Protein AF-A0A1H9NXM9-F1 (afdb_monomer)

Sequence (97 aa):
MTVLETLYKLKNNFKNQLETLEVSEENLRNKYEIERKIYQNASNNNIFDESILNLLDNNRQIAERNLSEFIVDKEKSKKSYEDLLKKVEDSIRKITK

Nearest PDB structures (foldseek):
  4bne-assembly1_B  TM=7.405E-01  e=5.123E-01  Gallus gallus
  4mh6-assembly1_A  TM=6.510E-01  e=6.739E+00  Vibrio parahaemolyticus RIMD 2210633
  2b5u-assembly2_C  TM=3.232E-01  e=1.137E+00  Escherichia coli
  2efl-assembly1_A-2  TM=4.857E-01  e=7.165E+00  Homo sapiens

pLDDT: mean 95.85, std 4.47, range [66.12, 98.5]

Radius of gyration: 21.23 Å; Cα contacts (8 Å, |Δi|>4): 52; chains: 1; bounding box: 38×24×63 Å

Structure (mmCIF, N/CA/C/O backbone):
data_AF-A0A1H9NXM9-F1
#
_entry.id   AF-A0A1H9NXM9-F1
#
loop_
_atom_site.group_PDB
_atom_site.id
_atom_site.type_symbol
_atom_site.label_atom_id
_atom_site.label_alt_id
_atom_site.label_comp_id
_atom_site.label_asym_id
_atom_site.label_entity_id
_atom_site.label_seq_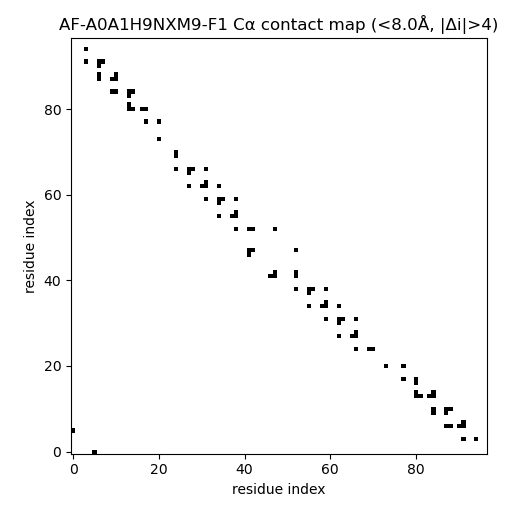id
_atom_site.pdbx_PDB_ins_code
_atom_site.Cartn_x
_atom_site.Cartn_y
_atom_site.Cartn_z
_atom_site.occupancy
_atom_site.B_iso_or_equiv
_atom_site.auth_seq_id
_atom_site.auth_comp_id
_atom_site.auth_asym_id
_atom_site.auth_atom_id
_atom_site.pdbx_PDB_model_num
ATOM 1 N N . MET A 1 1 ? -5.214 -15.181 30.171 1.00 66.12 1 MET A N 1
ATOM 2 C CA . MET A 1 1 ? -5.331 -14.061 29.218 1.00 66.12 1 MET A CA 1
ATOM 3 C C . MET A 1 1 ? -6.660 -13.378 29.472 1.00 66.12 1 MET A C 1
ATOM 5 O O . MET A 1 1 ? -7.675 -14.063 29.445 1.00 66.12 1 MET A O 1
ATOM 9 N N . THR A 1 2 ? -6.662 -12.091 29.806 1.00 91.88 2 THR A N 1
ATOM 10 C CA . THR A 1 2 ? -7.890 -11.335 30.097 1.00 91.88 2 THR A CA 1
ATOM 11 C C . THR A 1 2 ? -8.507 -10.762 28.818 1.00 91.88 2 THR A C 1
ATOM 13 O O . THR A 1 2 ? -7.853 -10.647 27.775 1.00 91.88 2 THR A O 1
ATOM 16 N N . VAL A 1 3 ? -9.784 -10.376 28.889 1.00 92.31 3 VAL A N 1
ATOM 17 C CA . VAL A 1 3 ? -10.465 -9.665 27.791 1.00 92.31 3 VAL A CA 1
ATOM 18 C C . VAL A 1 3 ? -9.710 -8.378 27.441 1.00 92.31 3 VAL A C 1
ATOM 20 O O . VAL A 1 3 ? -9.486 -8.089 26.268 1.00 92.31 3 VAL A O 1
ATOM 23 N N . LEU A 1 4 ? -9.235 -7.649 28.454 1.00 95.00 4 LEU A N 1
ATOM 24 C CA . LEU A 1 4 ? -8.488 -6.407 28.276 1.00 95.00 4 LEU A CA 1
ATOM 25 C C . LEU A 1 4 ? -7.135 -6.632 27.574 1.00 95.00 4 LEU A C 1
ATOM 27 O O . LEU A 1 4 ? -6.810 -5.915 26.630 1.00 95.00 4 LEU A O 1
ATOM 31 N N . GLU A 1 5 ? -6.380 -7.662 27.966 1.00 95.94 5 GLU A N 1
ATOM 32 C CA . GLU A 1 5 ? -5.135 -8.054 27.281 1.00 95.94 5 GLU A CA 1
ATOM 33 C C . GLU A 1 5 ? -5.376 -8.408 25.808 1.00 95.94 5 GLU A C 1
ATOM 35 O O . GLU A 1 5 ? -4.588 -8.039 24.935 1.00 95.94 5 GLU A O 1
ATOM 40 N N . THR A 1 6 ? -6.479 -9.103 25.521 1.00 96.50 6 THR A N 1
ATOM 41 C CA . THR A 1 6 ? -6.858 -9.480 24.153 1.00 96.50 6 THR A CA 1
ATOM 42 C C . THR A 1 6 ? -7.154 -8.244 23.302 1.00 96.50 6 THR A C 1
ATOM 44 O O . THR A 1 6 ? -6.669 -8.139 22.175 1.00 96.50 6 THR A O 1
ATOM 47 N N . LEU A 1 7 ? -7.879 -7.264 23.849 1.00 97.38 7 LEU A N 1
ATOM 48 C CA . LEU A 1 7 ? -8.175 -6.009 23.156 1.00 97.38 7 LEU A CA 1
ATOM 49 C C . LEU A 1 7 ? -6.914 -5.177 22.883 1.00 97.38 7 LEU A C 1
ATOM 51 O O . LEU A 1 7 ? -6.769 -4.643 21.785 1.00 97.38 7 LEU A O 1
ATOM 55 N N . TYR A 1 8 ? -5.969 -5.104 23.824 1.00 97.19 8 TYR A N 1
ATOM 56 C CA . TYR A 1 8 ? -4.695 -4.417 23.581 1.00 97.19 8 TYR A CA 1
ATOM 57 C C . TYR A 1 8 ? -3.861 -5.091 22.484 1.00 97.19 8 TYR A C 1
ATOM 59 O O . TYR A 1 8 ? -3.282 -4.397 21.647 1.00 97.19 8 TYR A O 1
ATOM 67 N N . LYS A 1 9 ? -3.841 -6.430 22.427 1.00 97.75 9 LYS A N 1
ATOM 68 C CA . LYS 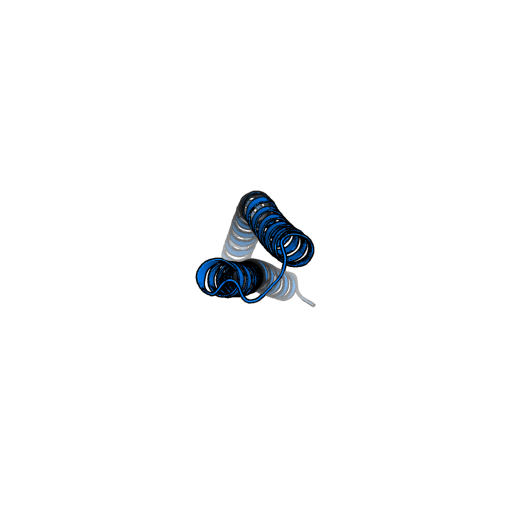A 1 9 ? -3.191 -7.160 21.325 1.00 97.75 9 LYS A CA 1
ATOM 69 C C . LYS A 1 9 ? -3.841 -6.849 19.979 1.00 97.75 9 LYS A C 1
ATOM 71 O O . LYS A 1 9 ? -3.130 -6.558 19.023 1.00 97.75 9 LYS A O 1
ATOM 76 N N . LEU A 1 10 ? -5.174 -6.851 19.908 1.00 97.44 10 LEU A N 1
ATOM 77 C CA . LEU A 1 10 ? -5.899 -6.490 18.685 1.00 97.44 10 LEU A CA 1
ATOM 78 C C . LEU A 1 10 ? -5.605 -5.050 18.251 1.00 97.44 10 LEU A C 1
ATOM 80 O O . LEU A 1 10 ? -5.324 -4.814 17.079 1.00 97.44 10 LEU A O 1
ATOM 84 N N . LYS A 1 11 ? -5.594 -4.103 19.196 1.00 97.94 11 LYS A N 1
ATOM 85 C CA . LYS A 1 11 ? -5.229 -2.705 18.940 1.00 97.94 11 LYS A CA 1
ATOM 86 C C . LYS A 1 11 ? -3.847 -2.595 18.292 1.00 97.94 11 LYS A C 1
ATOM 88 O O . LYS A 1 11 ? -3.704 -1.916 17.279 1.00 97.94 11 LYS A O 1
ATOM 93 N N . ASN A 1 12 ? -2.845 -3.258 18.868 1.00 97.62 12 ASN A N 1
ATOM 94 C CA . ASN A 1 12 ? -1.483 -3.236 18.336 1.00 97.62 12 ASN A CA 1
ATOM 95 C C . ASN A 1 12 ? -1.405 -3.913 16.965 1.00 97.62 12 ASN A C 1
ATOM 97 O O . ASN A 1 12 ? -0.783 -3.369 16.061 1.00 97.62 12 ASN A O 1
ATOM 101 N N . ASN A 1 13 ? -2.100 -5.036 16.771 1.00 97.81 13 ASN A N 1
ATOM 102 C CA . ASN A 1 13 ? -2.149 -5.705 15.474 1.00 97.81 13 ASN A CA 1
ATOM 103 C C . ASN A 1 13 ? -2.719 -4.789 14.386 1.00 97.81 13 ASN A C 1
ATOM 105 O O . ASN A 1 13 ? -2.106 -4.668 13.333 1.00 97.81 13 ASN A O 1
ATOM 109 N N . PHE A 1 14 ? -3.844 -4.108 14.627 1.00 98.06 14 PHE A N 1
ATOM 110 C CA . PHE A 1 14 ? -4.419 -3.196 13.632 1.00 98.06 14 PHE A CA 1
ATOM 111 C C . PHE A 1 14 ? -3.511 -2.003 13.328 1.00 98.06 14 PHE A C 1
ATOM 113 O O . PHE A 1 14 ? -3.382 -1.627 12.167 1.00 98.06 14 PHE A O 1
ATOM 120 N N . LYS A 1 15 ? -2.819 -1.455 14.335 1.00 98.00 15 LYS A N 1
ATOM 121 C CA . LYS A 1 15 ? -1.796 -0.422 14.110 1.00 98.00 15 LYS A CA 1
ATOM 122 C C . LYS A 1 15 ? -0.647 -0.927 13.236 1.00 98.00 15 LYS A C 1
ATOM 124 O O . LYS A 1 15 ? -0.293 -0.256 12.275 1.00 98.00 15 LYS A O 1
ATOM 129 N N . ASN A 1 16 ? -0.132 -2.123 13.516 1.00 98.06 16 ASN A N 1
ATOM 130 C CA . ASN A 1 16 ? 0.944 -2.723 12.727 1.00 98.06 16 ASN A CA 1
ATOM 131 C C . ASN A 1 16 ? 0.505 -2.998 11.280 1.00 98.06 16 ASN A C 1
ATOM 133 O O . ASN A 1 16 ? 1.295 -2.829 10.355 1.00 98.06 16 ASN A O 1
ATOM 137 N N . GLN A 1 17 ? -0.751 -3.405 11.061 1.00 97.88 17 GLN A N 1
ATOM 138 C CA . GLN A 1 17 ? -1.292 -3.583 9.708 1.00 97.88 17 GLN A CA 1
ATOM 139 C C . GLN A 1 17 ? -1.368 -2.252 8.951 1.00 97.88 17 GLN A C 1
ATOM 141 O O . GLN A 1 17 ? -0.965 -2.192 7.793 1.00 97.88 17 GLN A O 1
ATOM 146 N N . LEU A 1 18 ? -1.813 -1.173 9.607 1.00 97.69 18 LEU A N 1
ATOM 147 C CA . LEU A 1 18 ? -1.816 0.169 9.014 1.00 97.69 18 LEU A CA 1
ATOM 148 C C . LEU A 1 18 ? -0.400 0.626 8.635 1.00 97.69 18 LEU A C 1
ATOM 150 O O . LEU A 1 18 ? -0.192 1.089 7.520 1.00 97.69 18 LEU A O 1
ATOM 154 N N . GLU A 1 19 ? 0.581 0.435 9.515 1.00 97.44 19 GLU A N 1
ATOM 155 C CA . GLU A 1 19 ? 1.985 0.756 9.229 1.00 97.44 19 GLU A CA 1
ATOM 156 C C . GLU A 1 19 ? 2.546 -0.082 8.069 1.00 97.44 19 GLU A C 1
ATOM 158 O O . GLU A 1 19 ? 3.208 0.444 7.177 1.00 97.44 19 GLU A O 1
ATOM 163 N N . THR A 1 20 ? 2.211 -1.375 8.020 1.00 97.38 20 THR A N 1
ATOM 164 C CA . THR A 1 20 ? 2.624 -2.271 6.928 1.00 97.38 20 THR A CA 1
ATOM 165 C C . THR A 1 20 ? 2.085 -1.802 5.575 1.00 97.38 20 THR A C 1
ATOM 167 O O . THR A 1 20 ? 2.796 -1.893 4.571 1.00 97.38 20 THR A O 1
ATOM 170 N N . LEU A 1 21 ? 0.856 -1.273 5.527 1.00 97.44 21 LEU A N 1
ATOM 171 C CA . LEU A 1 21 ? 0.286 -0.693 4.308 1.00 97.44 21 LEU A CA 1
ATOM 172 C C . LEU A 1 21 ? 1.057 0.552 3.843 1.00 97.44 21 LEU A C 1
ATOM 174 O O . LEU A 1 21 ? 1.273 0.717 2.643 1.00 97.44 21 LEU A O 1
ATOM 178 N N . GLU A 1 22 ? 1.479 1.416 4.768 1.00 96.62 22 GLU A N 1
ATOM 179 C CA . GLU A 1 22 ? 2.282 2.607 4.451 1.00 96.62 22 GLU A CA 1
ATOM 180 C C . GLU A 1 22 ? 3.666 2.219 3.904 1.00 96.62 22 GLU A C 1
ATOM 182 O O . GLU A 1 22 ? 4.035 2.650 2.811 1.00 96.62 22 GLU A O 1
ATOM 187 N N . VAL A 1 23 ? 4.378 1.313 4.586 1.00 98.00 23 VAL A N 1
ATOM 188 C CA . VAL A 1 23 ? 5.696 0.811 4.147 1.00 98.00 23 VAL A CA 1
ATOM 189 C C . VAL A 1 23 ? 5.611 0.109 2.788 1.00 98.00 23 VAL A C 1
ATOM 191 O O . VAL A 1 23 ? 6.490 0.256 1.937 1.00 98.00 23 VAL A O 1
ATOM 194 N N . SER A 1 24 ? 4.546 -0.658 2.551 1.00 97.88 24 SER A N 1
ATOM 195 C CA . SER A 1 24 ? 4.342 -1.349 1.273 1.00 97.88 24 SER A CA 1
ATOM 196 C C . SER A 1 24 ? 4.108 -0.368 0.121 1.00 97.88 24 SER A C 1
ATOM 198 O O . SER A 1 24 ? 4.658 -0.572 -0.962 1.00 97.88 24 SER A O 1
ATOM 200 N N . GLU A 1 25 ? 3.356 0.717 0.350 1.00 98.00 25 GLU A N 1
ATOM 201 C CA . GLU A 1 25 ? 3.186 1.772 -0.656 1.00 98.00 25 GLU A CA 1
ATOM 202 C C . GLU A 1 25 ? 4.525 2.429 -0.994 1.00 98.00 25 GLU A C 1
ATOM 204 O O . GLU A 1 25 ? 4.858 2.577 -2.169 1.00 98.00 25 GLU A O 1
ATOM 209 N N . GLU A 1 26 ? 5.307 2.796 0.024 1.00 98.00 26 GLU A N 1
ATOM 210 C CA . GLU A 1 26 ? 6.610 3.436 -0.162 1.00 98.00 26 GLU A CA 1
ATOM 211 C C . GLU A 1 26 ? 7.564 2.549 -0.974 1.00 98.00 26 GLU A C 1
ATOM 213 O O . GLU A 1 26 ? 8.189 3.010 -1.931 1.00 98.00 26 GLU A O 1
ATOM 218 N N . ASN A 1 27 ? 7.610 1.249 -0.673 1.00 98.31 27 ASN A N 1
ATOM 219 C CA . ASN A 1 27 ? 8.413 0.289 -1.429 1.00 98.31 27 ASN A CA 1
ATOM 220 C C . ASN A 1 27 ? 7.996 0.201 -2.905 1.00 98.31 27 ASN A C 1
ATOM 222 O O . ASN A 1 27 ? 8.854 0.167 -3.792 1.00 98.31 27 ASN A O 1
ATOM 226 N N . LEU A 1 28 ? 6.691 0.194 -3.191 1.00 98.31 28 LEU A N 1
ATOM 227 C CA . LEU A 1 28 ? 6.183 0.176 -4.566 1.00 98.31 28 LEU A CA 1
ATOM 228 C C . LEU A 1 28 ? 6.467 1.490 -5.301 1.00 98.31 28 LEU A C 1
ATOM 230 O O . LEU A 1 28 ? 6.864 1.454 -6.467 1.00 98.31 28 LEU A O 1
ATOM 234 N N . ARG A 1 29 ? 6.339 2.638 -4.622 1.00 98.50 29 ARG A N 1
ATOM 235 C CA . ARG A 1 29 ? 6.719 3.952 -5.167 1.00 98.50 29 ARG A CA 1
ATOM 236 C C . ARG A 1 29 ? 8.199 4.000 -5.522 1.00 98.50 29 ARG A C 1
ATOM 238 O O . ARG A 1 29 ? 8.542 4.401 -6.631 1.00 98.50 29 ARG A O 1
ATOM 245 N N . ASN A 1 30 ? 9.062 3.533 -4.623 1.00 98.38 30 ASN A N 1
ATOM 246 C CA . ASN A 1 30 ? 10.502 3.470 -4.857 1.00 98.38 30 ASN A CA 1
ATOM 247 C C . ASN A 1 30 ? 10.838 2.567 -6.047 1.00 98.38 30 ASN A C 1
ATOM 249 O O . ASN A 1 30 ? 11.634 2.952 -6.903 1.00 98.38 30 ASN A O 1
ATOM 253 N N . LYS A 1 31 ? 10.192 1.398 -6.147 1.00 97.75 31 LYS A N 1
ATOM 254 C CA . LYS A 1 31 ? 10.358 0.501 -7.296 1.00 97.75 31 LYS A CA 1
ATOM 255 C C . LYS A 1 31 ? 9.947 1.179 -8.604 1.00 97.75 31 LYS A C 1
ATOM 257 O O . LYS A 1 31 ? 10.718 1.156 -9.556 1.00 97.75 31 LYS A O 1
ATOM 262 N N . TYR A 1 32 ? 8.777 1.816 -8.643 1.00 98.31 32 TYR A N 1
ATOM 263 C CA . TYR A 1 32 ? 8.321 2.554 -9.822 1.00 98.31 32 TYR A CA 1
ATOM 264 C C . TYR A 1 32 ? 9.302 3.664 -10.230 1.00 98.31 32 TYR A C 1
ATOM 266 O O . TYR A 1 32 ? 9.657 3.763 -11.403 1.00 98.31 32 TYR A O 1
ATOM 274 N N . GLU A 1 33 ? 9.799 4.461 -9.279 1.00 98.38 33 GLU A N 1
ATOM 275 C CA . GLU A 1 33 ? 10.757 5.531 -9.581 1.00 98.38 33 GLU A CA 1
ATOM 276 C C . GLU A 1 33 ? 12.098 5.005 -10.108 1.00 98.38 33 GLU A C 1
ATOM 278 O O . GLU A 1 33 ? 12.706 5.640 -10.973 1.00 98.38 33 GLU A O 1
ATOM 283 N N . ILE A 1 34 ? 12.561 3.844 -9.633 1.00 98.12 34 ILE A N 1
ATOM 284 C CA . ILE A 1 34 ? 13.759 3.186 -10.172 1.00 98.12 34 ILE A CA 1
ATOM 285 C C . ILE A 1 34 ? 13.532 2.791 -11.635 1.00 98.12 34 ILE A C 1
ATOM 287 O O . ILE A 1 34 ? 14.311 3.203 -12.495 1.00 98.12 34 ILE A O 1
ATOM 291 N N . GLU A 1 35 ? 12.452 2.063 -11.937 1.00 97.81 35 GLU A N 1
ATOM 292 C CA . GLU A 1 35 ? 12.142 1.626 -13.309 1.00 97.81 35 GLU A CA 1
ATOM 293 C C . GLU A 1 35 ? 11.947 2.823 -14.253 1.00 97.81 35 GLU A C 1
ATOM 295 O O . GLU A 1 35 ? 12.464 2.850 -15.372 1.00 97.81 35 GLU A O 1
ATOM 300 N N . ARG A 1 36 ? 11.270 3.875 -13.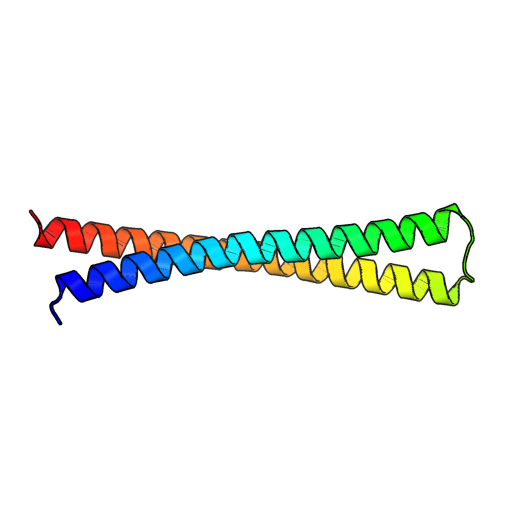774 1.00 97.81 36 ARG A N 1
ATOM 301 C CA . ARG A 1 36 ? 11.078 5.129 -14.510 1.00 97.81 36 ARG A CA 1
ATOM 302 C C . ARG A 1 36 ? 12.408 5.799 -14.852 1.00 97.81 36 ARG A C 1
ATOM 304 O O . ARG A 1 36 ? 12.593 6.211 -15.997 1.00 97.81 36 ARG A O 1
ATOM 311 N N . LYS A 1 37 ? 13.336 5.900 -13.895 1.00 97.81 37 LYS A N 1
ATOM 312 C CA . LYS A 1 37 ? 14.667 6.489 -14.122 1.00 97.81 37 LYS A CA 1
ATOM 313 C C . LYS A 1 37 ? 15.512 5.649 -15.075 1.00 97.81 37 LYS A C 1
ATOM 315 O O . LYS A 1 37 ? 16.188 6.220 -15.926 1.00 97.81 37 LYS A O 1
ATOM 320 N N . ILE A 1 38 ? 15.468 4.320 -14.955 1.00 95.81 38 ILE A N 1
ATOM 321 C CA . ILE A 1 38 ? 16.183 3.411 -15.862 1.00 95.81 38 ILE A CA 1
ATOM 322 C C . ILE A 1 38 ? 15.705 3.628 -17.299 1.00 95.81 38 ILE A C 1
ATOM 324 O O . ILE A 1 38 ? 16.530 3.887 -18.175 1.00 95.81 38 ILE A O 1
ATOM 328 N N . TYR A 1 39 ? 14.389 3.605 -17.531 1.00 95.62 39 TYR A N 1
ATOM 329 C CA . TYR A 1 39 ? 13.815 3.835 -18.857 1.00 95.62 39 TYR A CA 1
ATOM 330 C C . TYR A 1 39 ? 14.168 5.222 -19.417 1.00 95.62 39 TYR A C 1
ATOM 332 O O . TYR A 1 39 ? 14.638 5.330 -20.548 1.00 95.62 39 TYR A O 1
ATOM 340 N N . GLN A 1 40 ? 14.013 6.284 -18.618 1.00 95.50 40 GLN A N 1
ATOM 341 C CA . GLN A 1 40 ? 14.344 7.649 -19.045 1.00 95.50 40 GLN A CA 1
ATOM 342 C C . GLN A 1 40 ? 15.820 7.799 -19.416 1.00 95.50 40 GLN A C 1
ATOM 344 O O . GLN A 1 40 ? 16.139 8.377 -20.451 1.00 95.50 40 GLN A O 1
ATOM 349 N N . ASN A 1 41 ? 16.728 7.262 -18.599 1.00 94.62 41 ASN A N 1
ATOM 350 C CA . ASN A 1 41 ? 18.158 7.328 -18.883 1.00 94.62 41 ASN A CA 1
ATOM 351 C C . ASN A 1 41 ? 18.514 6.536 -20.143 1.00 94.62 41 ASN A C 1
ATOM 353 O O . ASN A 1 41 ? 19.279 7.029 -20.969 1.00 94.62 41 ASN A O 1
ATOM 357 N N . ALA A 1 42 ? 17.946 5.342 -20.310 1.00 93.31 42 ALA A N 1
ATOM 358 C CA . ALA A 1 42 ? 18.141 4.523 -21.498 1.00 93.31 42 ALA A CA 1
ATOM 359 C C . ALA A 1 42 ? 17.659 5.233 -22.775 1.00 93.31 42 ALA A C 1
ATOM 361 O O . ALA A 1 42 ? 18.405 5.305 -23.752 1.00 93.31 42 ALA A O 1
ATOM 362 N N . SER A 1 43 ? 16.448 5.797 -22.736 1.00 92.50 43 SER A N 1
ATOM 363 C CA . SER A 1 43 ? 15.829 6.496 -23.865 1.00 92.50 43 SER A CA 1
ATOM 364 C C . SER A 1 43 ? 16.554 7.797 -24.214 1.00 92.50 43 SER A C 1
ATOM 366 O O . SER A 1 43 ? 16.849 8.030 -25.381 1.00 92.50 43 SER A O 1
ATOM 368 N N . ASN A 1 44 ? 16.904 8.623 -23.223 1.00 92.12 44 ASN A N 1
ATOM 369 C CA . ASN A 1 44 ? 17.527 9.928 -23.469 1.00 92.12 44 ASN A CA 1
ATOM 370 C C . ASN A 1 44 ? 18.944 9.821 -24.042 1.00 92.12 44 ASN A C 1
ATOM 372 O O . ASN A 1 44 ? 19.389 10.710 -24.763 1.00 92.12 44 ASN A O 1
ATOM 376 N N . ASN A 1 45 ? 19.667 8.759 -23.691 1.00 90.06 45 ASN A N 1
ATOM 377 C CA . ASN A 1 45 ? 21.057 8.579 -24.095 1.00 90.06 45 ASN A CA 1
ATOM 378 C C . ASN A 1 45 ? 21.209 7.647 -25.309 1.00 90.06 45 ASN A C 1
ATOM 380 O O . ASN A 1 45 ? 22.340 7.383 -25.709 1.00 90.06 45 ASN A O 1
ATOM 384 N N . ASN A 1 46 ? 20.106 7.140 -25.883 1.00 83.88 46 ASN A N 1
ATOM 385 C CA . ASN A 1 46 ? 20.114 6.156 -26.975 1.00 83.88 46 ASN A CA 1
ATOM 386 C C . ASN A 1 46 ? 21.066 4.973 -26.696 1.00 83.88 46 ASN A C 1
ATOM 388 O O . ASN A 1 46 ? 21.796 4.526 -27.579 1.00 83.88 46 ASN A O 1
ATOM 392 N N . ILE A 1 47 ? 21.107 4.507 -25.440 1.00 82.38 47 ILE A N 1
ATOM 393 C CA . ILE A 1 47 ? 22.089 3.500 -24.986 1.00 82.38 47 ILE A CA 1
ATOM 394 C C . ILE A 1 47 ? 21.771 2.119 -25.560 1.00 82.38 47 ILE A C 1
ATOM 396 O O . ILE A 1 47 ? 22.674 1.310 -25.766 1.00 82.38 47 ILE A O 1
ATOM 400 N N . PHE A 1 48 ? 20.492 1.843 -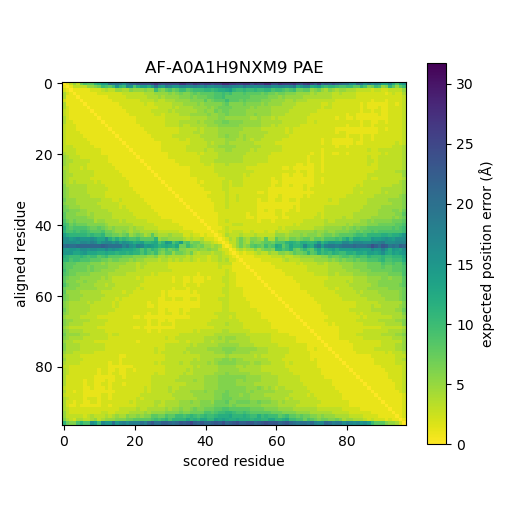25.801 1.00 89.44 48 PHE A N 1
ATOM 401 C CA . PHE A 1 48 ? 20.019 0.536 -26.221 1.00 89.44 48 PHE A CA 1
ATOM 402 C C . PHE A 1 48 ? 19.192 0.614 -27.498 1.00 89.44 48 PHE A C 1
ATOM 404 O O . PHE A 1 48 ? 18.634 1.659 -27.833 1.00 89.44 48 PHE A O 1
ATOM 411 N N . ASP A 1 49 ? 19.098 -0.522 -28.186 1.00 91.25 49 ASP A N 1
ATOM 412 C CA . ASP A 1 49 ? 18.175 -0.687 -29.298 1.00 91.25 49 ASP A CA 1
ATOM 413 C C . ASP A 1 49 ? 16.704 -0.652 -28.844 1.00 91.25 49 ASP A C 1
ATOM 415 O O . ASP A 1 49 ? 16.366 -0.740 -27.658 1.00 91.25 49 ASP A O 1
ATOM 419 N N . GLU A 1 50 ? 15.812 -0.530 -29.824 1.00 90.94 50 GLU A N 1
ATOM 420 C CA . GLU A 1 50 ? 14.369 -0.418 -29.615 1.00 90.94 50 GLU A CA 1
ATOM 421 C C . GLU A 1 50 ? 13.776 -1.619 -28.861 1.00 90.94 50 GLU A C 1
ATOM 423 O O . GLU A 1 50 ? 12.844 -1.460 -28.071 1.00 90.94 50 GLU A O 1
ATOM 428 N N . SER A 1 51 ? 14.332 -2.822 -29.039 1.00 93.44 51 SER A N 1
ATOM 429 C CA . SER A 1 51 ? 13.822 -4.023 -28.373 1.00 93.44 51 SER A CA 1
ATOM 430 C C . SER A 1 51 ? 14.044 -3.964 -26.861 1.00 93.44 51 SER A C 1
AT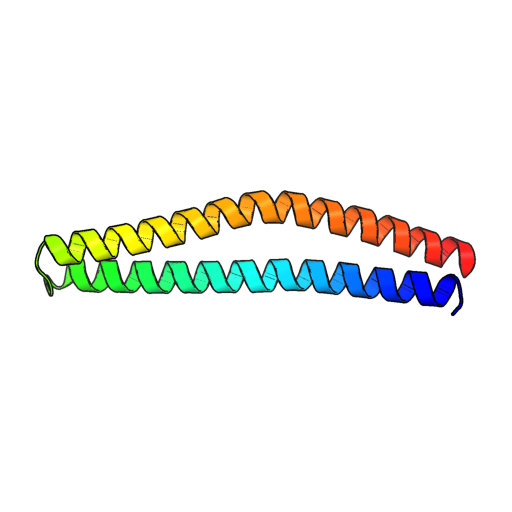OM 432 O O . SER A 1 51 ? 13.133 -4.257 -26.083 1.00 93.44 51 SER A O 1
ATOM 434 N N . ILE A 1 52 ? 15.219 -3.498 -26.437 1.00 94.50 52 ILE A N 1
ATOM 435 C CA . ILE A 1 52 ? 15.548 -3.314 -25.024 1.00 94.50 52 ILE A CA 1
ATOM 436 C C . ILE A 1 52 ? 14.760 -2.137 -24.440 1.00 94.50 52 ILE A C 1
ATOM 438 O O . ILE A 1 52 ? 14.245 -2.251 -23.328 1.00 94.50 52 ILE A O 1
ATOM 442 N N . LEU A 1 53 ? 14.605 -1.030 -25.176 1.00 94.25 53 LEU A N 1
ATOM 443 C CA . LEU A 1 53 ? 13.794 0.105 -24.720 1.00 94.25 53 LEU A CA 1
ATOM 444 C C . LEU A 1 53 ? 12.335 -0.297 -24.470 1.00 94.25 53 LEU A C 1
ATOM 446 O O . LEU A 1 53 ? 11.773 0.074 -23.440 1.00 94.25 53 LEU A O 1
ATOM 450 N N . ASN A 1 54 ? 11.758 -1.125 -25.344 1.00 95.44 54 ASN A N 1
ATOM 451 C CA . ASN A 1 54 ? 10.412 -1.666 -25.163 1.00 95.44 54 ASN A CA 1
ATOM 452 C C . ASN A 1 54 ? 10.307 -2.570 -23.923 1.00 95.44 54 ASN A C 1
ATOM 454 O O . ASN A 1 54 ? 9.313 -2.514 -23.200 1.00 95.44 54 ASN A O 1
ATOM 458 N N . LEU A 1 55 ? 11.327 -3.384 -23.630 1.00 96.50 55 LEU A N 1
ATOM 459 C CA . LEU A 1 55 ? 11.362 -4.188 -22.400 1.00 96.50 55 LEU A CA 1
ATOM 460 C C . LEU A 1 55 ? 11.418 -3.311 -21.140 1.00 96.50 55 LEU A C 1
ATOM 462 O O . LEU A 1 55 ? 10.706 -3.581 -20.172 1.00 96.50 55 LEU A O 1
ATOM 466 N N . LEU A 1 56 ? 12.230 -2.252 -21.156 1.00 96.25 56 LEU A N 1
ATOM 467 C CA . LEU A 1 56 ? 12.331 -1.310 -20.040 1.00 96.25 56 LEU A CA 1
ATOM 468 C C . LEU A 1 56 ? 11.026 -0.531 -19.829 1.00 96.25 56 LEU A C 1
ATOM 470 O O . LEU A 1 56 ? 10.592 -0.377 -18.686 1.00 96.25 56 LEU A O 1
ATOM 474 N N . ASP A 1 57 ? 10.367 -0.089 -20.903 1.00 96.69 57 ASP A N 1
ATOM 475 C CA . ASP A 1 57 ? 9.066 0.574 -20.784 1.00 96.69 57 ASP A CA 1
ATOM 476 C C . ASP A 1 57 ? 7.994 -0.383 -20.252 1.00 96.69 57 ASP A C 1
ATOM 478 O O . ASP A 1 57 ? 7.231 -0.019 -19.359 1.00 96.69 57 ASP A O 1
ATOM 482 N N . ASN A 1 58 ? 7.985 -1.641 -20.706 1.00 97.75 58 ASN A N 1
ATOM 483 C CA . ASN A 1 58 ? 7.083 -2.661 -20.168 1.00 97.75 58 ASN A CA 1
ATOM 484 C C . ASN A 1 58 ? 7.285 -2.866 -18.659 1.00 97.75 58 ASN A C 1
ATOM 486 O O . ASN A 1 58 ? 6.307 -2.905 -17.910 1.00 97.75 58 ASN A O 1
ATOM 490 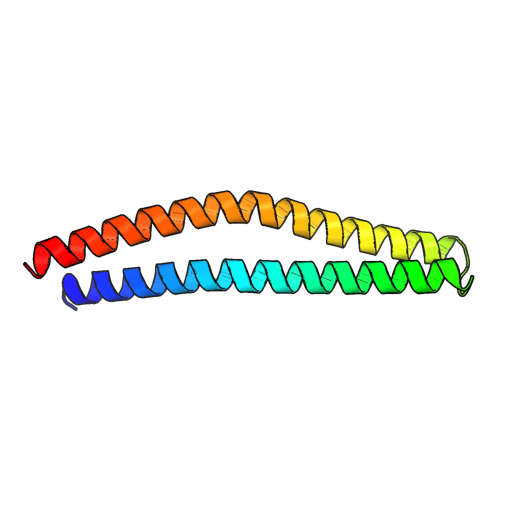N N . ASN A 1 59 ? 8.533 -2.944 -18.185 1.00 97.25 59 ASN A N 1
ATOM 491 C CA . ASN A 1 59 ? 8.829 -3.058 -16.753 1.00 97.25 59 ASN A CA 1
ATOM 492 C C . ASN A 1 59 ? 8.339 -1.834 -15.967 1.00 97.25 59 ASN A C 1
ATOM 494 O O . ASN A 1 59 ? 7.694 -1.990 -14.924 1.00 97.25 59 ASN A O 1
ATOM 498 N N . ARG A 1 60 ? 8.570 -0.622 -16.492 1.00 97.88 60 ARG A N 1
ATOM 499 C CA . ARG A 1 60 ? 8.055 0.630 -15.918 1.00 97.88 60 ARG A CA 1
ATOM 500 C C . ARG A 1 60 ? 6.529 0.613 -15.816 1.00 97.88 60 ARG A C 1
ATOM 502 O O . ARG A 1 60 ? 5.997 0.910 -14.748 1.00 97.88 60 ARG A O 1
ATOM 509 N N . GLN A 1 61 ? 5.830 0.232 -16.885 1.00 98.19 61 GLN A N 1
ATOM 510 C CA . GLN A 1 61 ? 4.366 0.148 -16.912 1.00 98.19 61 GLN A CA 1
ATOM 511 C C . GLN A 1 61 ? 3.823 -0.905 -15.933 1.00 98.19 61 GLN A C 1
ATOM 513 O O . GLN A 1 61 ? 2.799 -0.685 -15.289 1.00 98.19 61 GLN A O 1
ATOM 518 N N . ILE A 1 62 ? 4.501 -2.049 -15.784 1.00 98.12 62 ILE A N 1
ATOM 519 C CA . ILE A 1 62 ? 4.133 -3.070 -14.791 1.00 98.12 62 ILE A CA 1
ATOM 520 C C . ILE A 1 62 ? 4.285 -2.512 -13.371 1.00 98.12 62 ILE A C 1
ATOM 522 O O . ILE A 1 62 ? 3.387 -2.687 -12.548 1.00 98.12 62 ILE A O 1
ATOM 526 N N . ALA A 1 63 ? 5.389 -1.822 -13.072 1.00 97.94 63 ALA A N 1
ATOM 527 C CA . ALA A 1 63 ? 5.592 -1.205 -11.763 1.00 97.94 63 ALA A CA 1
ATOM 528 C C . ALA A 1 63 ? 4.543 -0.119 -11.464 1.00 97.94 63 ALA A C 1
ATOM 530 O O . ALA A 1 63 ? 4.004 -0.079 -10.358 1.00 97.94 63 ALA A O 1
ATOM 531 N N . GLU A 1 64 ? 4.207 0.708 -12.457 1.00 98.38 64 GLU A N 1
ATOM 532 C CA . GLU A 1 64 ? 3.157 1.731 -12.374 1.00 98.38 64 GLU A CA 1
ATOM 533 C C . GLU A 1 64 ? 1.778 1.119 -12.090 1.00 98.38 64 GLU A C 1
ATOM 535 O O . GLU A 1 64 ? 1.054 1.587 -11.204 1.00 98.38 64 GLU A O 1
ATOM 540 N N . ARG A 1 65 ? 1.429 0.034 -12.794 1.00 98.38 65 ARG A N 1
ATOM 541 C CA . ARG A 1 65 ? 0.171 -0.692 -12.589 1.00 98.38 65 ARG A CA 1
ATOM 542 C C . ARG A 1 65 ? 0.092 -1.287 -11.187 1.00 98.38 65 ARG A C 1
ATOM 544 O O . ARG A 1 65 ? -0.890 -1.048 -10.495 1.00 98.38 65 ARG A O 1
ATOM 551 N N . ASN A 1 66 ? 1.143 -1.978 -10.746 1.00 97.81 66 ASN A N 1
ATOM 552 C CA . ASN A 1 66 ? 1.197 -2.580 -9.412 1.00 97.81 66 ASN A CA 1
ATOM 553 C C . ASN A 1 66 ? 1.033 -1.530 -8.304 1.00 97.81 66 ASN A C 1
ATOM 555 O O . ASN A 1 66 ? 0.307 -1.761 -7.341 1.00 97.81 66 ASN A O 1
ATOM 559 N N . LEU A 1 67 ? 1.686 -0.369 -8.437 1.00 98.31 67 LEU A N 1
ATOM 560 C CA . LEU A 1 67 ? 1.522 0.739 -7.495 1.00 98.31 67 LEU A CA 1
ATOM 561 C C . LEU A 1 67 ? 0.081 1.268 -7.495 1.00 98.31 67 LEU 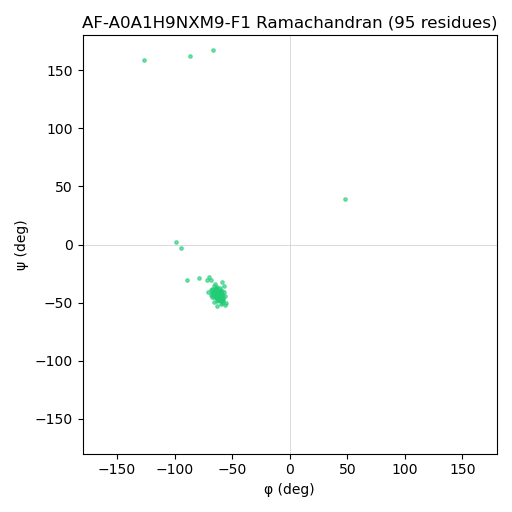A C 1
ATOM 563 O O . LEU A 1 67 ? -0.499 1.474 -6.431 1.00 98.31 67 LEU A O 1
ATOM 567 N N . SER A 1 68 ? -0.500 1.475 -8.676 1.00 97.81 68 SER A N 1
ATOM 568 C CA . SER A 1 68 ? -1.855 2.017 -8.818 1.00 97.81 68 SER A CA 1
ATOM 569 C C . SER A 1 68 ? -2.914 1.074 -8.242 1.00 97.81 68 SER A C 1
ATOM 571 O O . SER A 1 68 ? -3.781 1.510 -7.486 1.00 97.81 68 SER A O 1
ATOM 573 N N . GLU A 1 69 ? -2.820 -0.222 -8.549 1.00 97.81 69 GLU A N 1
ATOM 574 C CA . GLU A 1 69 ? -3.697 -1.260 -7.995 1.00 97.81 69 GLU A CA 1
ATOM 575 C C . GLU A 1 69 ? -3.554 -1.339 -6.471 1.00 97.81 69 GLU A C 1
ATOM 577 O O . GLU A 1 69 ? -4.553 -1.312 -5.749 1.00 97.81 69 GLU A O 1
ATOM 582 N N . PHE A 1 70 ? -2.314 -1.327 -5.969 1.00 98.06 70 PHE A N 1
ATOM 583 C CA . PHE A 1 70 ? -2.057 -1.340 -4.534 1.00 98.06 70 PHE A CA 1
ATOM 584 C C . PHE A 1 70 ? -2.659 -0.129 -3.817 1.00 98.06 70 PHE A C 1
ATOM 586 O O . PHE A 1 70 ? -3.259 -0.306 -2.764 1.00 98.06 70 PHE A O 1
ATOM 593 N N . ILE A 1 71 ? -2.550 1.089 -4.364 1.00 97.25 71 ILE A N 1
ATOM 594 C CA . ILE A 1 71 ? -3.131 2.297 -3.749 1.00 97.25 71 ILE A CA 1
ATOM 595 C C . ILE A 1 71 ? -4.652 2.156 -3.597 1.00 97.25 71 ILE A C 1
ATOM 597 O O . ILE A 1 71 ? -5.204 2.472 -2.541 1.00 97.25 71 ILE A O 1
ATOM 601 N N . VAL A 1 72 ? -5.338 1.639 -4.621 1.00 96.25 72 VAL A N 1
ATOM 602 C CA . VAL A 1 72 ? -6.796 1.440 -4.579 1.00 96.25 72 VAL A CA 1
ATOM 603 C C . VAL A 1 72 ? -7.190 0.434 -3.493 1.00 96.25 72 VAL A C 1
ATOM 605 O O . VAL A 1 72 ? -8.149 0.663 -2.749 1.00 96.25 72 VAL A O 1
ATOM 608 N N . ASP A 1 73 ? -6.463 -0.674 -3.377 1.00 96.00 73 ASP A N 1
ATOM 609 C CA . ASP A 1 73 ? -6.768 -1.712 -2.388 1.00 96.00 73 ASP A CA 1
ATOM 610 C C . ASP A 1 73 ? -6.287 -1.360 -0.974 1.00 96.00 73 ASP A C 1
ATOM 612 O O . ASP A 1 73 ? -6.933 -1.730 0.018 1.00 96.00 73 ASP A O 1
ATOM 616 N N . LYS A 1 74 ? -5.220 -0.563 -0.866 1.00 96.62 74 LYS A N 1
ATOM 617 C CA . LYS A 1 74 ? -4.751 0.030 0.385 1.00 96.62 74 LYS A CA 1
ATOM 618 C C . LYS A 1 74 ? -5.834 0.899 1.000 1.00 96.62 74 LYS A C 1
ATOM 620 O O . LYS A 1 74 ? -6.112 0.720 2.179 1.00 96.62 74 LYS A O 1
ATOM 625 N N . GLU A 1 75 ? -6.475 1.788 0.243 1.00 95.56 75 GLU A N 1
ATOM 626 C CA . GLU A 1 75 ? -7.505 2.684 0.791 1.00 95.56 75 GLU A CA 1
ATOM 627 C C . GLU A 1 75 ? -8.695 1.911 1.381 1.00 95.56 75 GLU A C 1
ATOM 629 O O . GLU A 1 75 ? -9.174 2.217 2.478 1.00 95.56 75 GLU A O 1
ATOM 634 N N . LYS A 1 76 ? -9.127 0.833 0.714 1.00 95.50 76 LYS A N 1
ATOM 635 C CA . LYS A 1 76 ? -10.173 -0.060 1.245 1.00 95.50 76 LYS A CA 1
ATOM 636 C C . LYS A 1 76 ? -9.728 -0.733 2.547 1.00 95.50 76 LYS A C 1
ATOM 638 O O . LYS A 1 76 ? -10.490 -0.776 3.516 1.00 95.50 76 LYS A O 1
ATOM 643 N N . SER A 1 77 ? -8.501 -1.251 2.573 1.00 96.31 77 SER A N 1
ATOM 644 C CA . SER A 1 77 ? -7.941 -1.961 3.729 1.00 96.31 77 SER A CA 1
ATOM 645 C C . SER A 1 77 ? -7.704 -1.024 4.914 1.00 96.31 77 SER A C 1
ATOM 647 O O . SER A 1 77 ? -8.079 -1.344 6.040 1.00 96.31 77 SER A O 1
ATOM 649 N N . LYS A 1 78 ? -7.162 0.168 4.653 1.00 97.50 78 LYS A N 1
ATOM 650 C CA . LYS A 1 78 ? -6.919 1.234 5.626 1.00 97.50 78 LYS A CA 1
ATOM 651 C C . LYS A 1 78 ? -8.202 1.622 6.342 1.00 97.50 78 LYS A C 1
ATOM 653 O O . LYS A 1 78 ? -8.254 1.537 7.566 1.00 97.50 78 LYS A O 1
ATOM 658 N N . LYS A 1 79 ? -9.264 1.921 5.587 1.00 97.25 79 LYS A N 1
ATOM 659 C CA . LYS A 1 79 ? -10.578 2.242 6.157 1.00 97.25 79 LYS A CA 1
ATOM 660 C C . LYS A 1 79 ? -11.100 1.124 7.066 1.00 97.25 79 LYS A C 1
ATOM 662 O O . LYS A 1 79 ? -11.573 1.388 8.167 1.00 97.25 79 LYS A O 1
ATOM 667 N N . SER A 1 80 ? -10.977 -0.131 6.629 1.00 97.06 80 SER A N 1
ATOM 668 C CA . SER A 1 80 ? -11.390 -1.296 7.422 1.00 97.06 80 SER A CA 1
ATOM 669 C C . SER A 1 80 ? -10.610 -1.408 8.739 1.00 97.06 80 SER A C 1
ATOM 671 O O . SER A 1 80 ? -11.204 -1.583 9.806 1.00 97.06 80 SER A O 1
ATOM 673 N N . TYR A 1 81 ? -9.282 -1.261 8.698 1.00 97.81 81 TYR A N 1
ATOM 674 C CA . TYR A 1 81 ? -8.447 -1.317 9.898 1.00 97.81 81 TYR A CA 1
ATOM 675 C C . TYR A 1 81 ? -8.682 -0.137 10.845 1.00 97.81 81 TYR A C 1
ATOM 677 O O . TYR A 1 81 ? -8.715 -0.349 12.055 1.00 97.81 81 TYR A O 1
ATOM 685 N N . GLU A 1 82 ? -8.898 1.074 10.331 1.00 97.81 82 GLU A N 1
ATOM 686 C CA . GLU A 1 82 ? -9.248 2.251 11.137 1.00 97.81 82 GLU A CA 1
ATOM 687 C C . GLU A 1 82 ? -10.595 2.065 11.856 1.00 97.81 82 GLU A C 1
ATOM 689 O O . GLU A 1 82 ? -10.699 2.318 13.061 1.00 97.81 82 GLU A O 1
ATOM 694 N N . ASP A 1 83 ? -11.606 1.537 11.160 1.00 98.19 83 ASP A N 1
ATOM 695 C CA . ASP A 1 83 ? -12.913 1.223 11.747 1.00 98.19 83 ASP A CA 1
ATOM 696 C C . ASP A 1 83 ? -12.805 0.154 12.847 1.00 98.19 83 ASP A C 1
ATOM 698 O O . ASP A 1 83 ? -13.418 0.273 13.917 1.00 98.19 83 ASP A O 1
ATOM 702 N N . LEU A 1 84 ? -12.023 -0.904 12.610 1.00 97.81 84 LEU A N 1
ATOM 703 C CA . LEU A 1 84 ? -11.772 -1.959 13.595 1.00 97.81 84 LEU A CA 1
ATOM 704 C C . LEU A 1 84 ? -10.988 -1.436 14.804 1.00 97.81 84 LEU A C 1
ATOM 706 O O . LEU A 1 84 ? -11.342 -1.746 15.945 1.00 97.81 84 LEU A O 1
ATOM 710 N N . LEU A 1 85 ? -9.970 -0.608 14.571 1.00 98.06 85 LEU A N 1
ATOM 711 C CA . LEU A 1 85 ? -9.177 0.029 15.617 1.00 98.06 85 LEU A CA 1
ATOM 712 C C . LEU A 1 85 ? -10.067 0.883 16.522 1.00 98.06 85 LEU A C 1
ATOM 714 O O . LEU A 1 85 ? -10.021 0.722 17.742 1.00 98.06 85 LEU A O 1
ATOM 718 N N . LYS A 1 86 ? -10.946 1.707 15.941 1.00 98.06 86 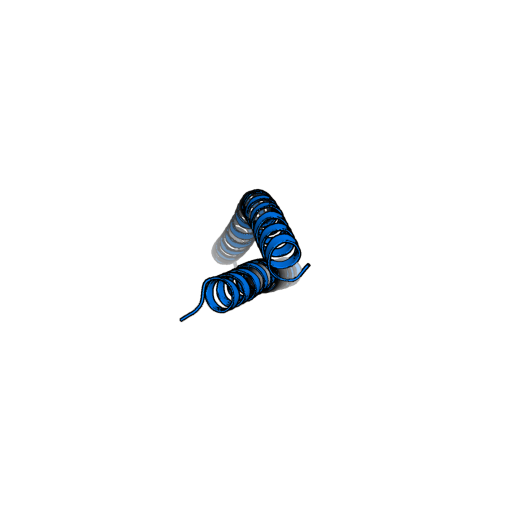LYS A N 1
ATOM 719 C CA . LYS A 1 86 ? -11.908 2.521 16.693 1.00 98.06 86 LYS A CA 1
ATOM 720 C C . LYS A 1 86 ? -12.819 1.666 17.578 1.00 98.06 86 LYS A C 1
ATOM 722 O O . LYS A 1 86 ? -12.969 1.954 18.764 1.00 98.06 86 LYS A O 1
ATOM 727 N N . LYS A 1 87 ? -13.379 0.574 17.042 1.00 98.12 87 LYS A N 1
ATOM 728 C CA . LYS A 1 87 ? -14.235 -0.356 17.809 1.00 98.12 87 LYS A CA 1
ATOM 729 C C . LYS A 1 87 ? -13.491 -1.002 18.981 1.00 98.12 87 LYS A C 1
ATOM 731 O O . LYS A 1 87 ? -14.062 -1.148 20.066 1.00 98.12 87 LYS A O 1
ATOM 736 N N . VAL A 1 88 ? -12.229 -1.384 18.782 1.00 97.94 88 VAL A N 1
ATOM 737 C CA . VAL A 1 88 ? -11.384 -1.930 19.854 1.00 97.94 88 VAL A CA 1
ATOM 738 C C . VAL A 1 88 ? -11.099 -0.871 20.915 1.00 97.94 88 VAL A C 1
ATOM 740 O O . VAL A 1 88 ? -11.243 -1.154 22.102 1.00 97.94 88 VAL A O 1
ATOM 743 N N . GLU A 1 89 ? -10.750 0.352 20.519 1.00 97.38 89 GLU A N 1
ATOM 744 C CA . GLU A 1 89 ? -10.490 1.445 21.460 1.00 97.38 89 GLU A CA 1
ATOM 745 C C . GLU A 1 89 ? -11.723 1.809 22.291 1.00 97.38 89 GLU A C 1
ATOM 747 O O . GLU A 1 89 ? -11.611 1.993 23.504 1.00 97.38 89 GLU A O 1
ATOM 752 N N . ASP A 1 90 ? -12.905 1.838 21.678 1.00 98.00 90 ASP A N 1
ATOM 753 C CA . ASP A 1 90 ? -14.160 2.061 22.394 1.00 98.00 90 ASP A CA 1
ATOM 754 C C . ASP A 1 90 ? -14.485 0.911 23.356 1.00 98.00 90 ASP A C 1
ATOM 756 O O . ASP A 1 90 ? -14.976 1.148 24.460 1.00 98.00 90 ASP A O 1
ATOM 760 N N . SER A 1 91 ? -14.165 -0.331 22.983 1.00 97.31 91 SER A N 1
ATOM 761 C CA . SER A 1 91 ? -14.338 -1.498 23.858 1.00 97.31 91 SER A CA 1
ATOM 762 C C . SER A 1 91 ? -13.404 -1.447 25.068 1.00 97.31 91 SER A C 1
ATOM 764 O O . SER A 1 91 ? -13.847 -1.694 26.186 1.00 97.31 91 SER A O 1
ATOM 766 N N . ILE A 1 92 ? -12.140 -1.056 24.872 1.00 97.12 92 ILE A N 1
ATOM 767 C CA . ILE A 1 92 ? -11.186 -0.839 25.970 1.00 97.12 92 ILE A CA 1
ATOM 768 C C . ILE A 1 92 ? -11.731 0.231 26.919 1.00 97.12 92 ILE A C 1
ATOM 770 O O . ILE A 1 92 ? -11.847 -0.024 28.114 1.00 97.12 92 ILE A O 1
ATOM 774 N N . ARG A 1 93 ? -12.152 1.388 26.386 1.00 96.88 93 ARG A N 1
ATOM 775 C CA . ARG A 1 93 ? -12.705 2.492 27.191 1.00 96.88 93 ARG A CA 1
ATOM 776 C C . ARG A 1 93 ? -13.916 2.078 28.023 1.00 96.88 93 ARG A C 1
ATOM 778 O O . ARG A 1 93 ? -14.073 2.606 29.113 1.00 96.88 93 ARG A O 1
ATOM 785 N N . LYS A 1 94 ? -14.776 1.189 27.518 1.00 96.06 94 LYS A N 1
ATOM 786 C CA . LYS A 1 94 ? -15.953 0.691 28.254 1.00 96.06 94 LYS A CA 1
ATOM 787 C C . LYS A 1 94 ? -15.596 -0.231 29.419 1.00 96.06 94 LYS A C 1
ATOM 789 O O . LYS A 1 94 ? -16.380 -0.327 30.347 1.00 96.06 94 LYS A O 1
ATOM 794 N N . ILE A 1 95 ? -14.466 -0.933 29.341 1.00 94.00 95 ILE A N 1
ATOM 795 C CA . ILE A 1 95 ? -14.024 -1.881 30.376 1.00 94.00 95 ILE A CA 1
ATOM 796 C C . ILE A 1 95 ? -13.168 -1.178 31.435 1.00 94.00 95 ILE A C 1
ATOM 798 O O . ILE A 1 95 ? -13.142 -1.601 32.585 1.00 94.00 95 ILE A O 1
ATOM 802 N N . THR A 1 96 ? -12.437 -0.130 31.050 1.00 93.38 96 THR A N 1
ATOM 803 C CA . THR A 1 96 ? -11.519 0.595 31.943 1.00 93.38 96 THR A CA 1
ATOM 804 C C . THR A 1 96 ? -12.133 1.830 32.608 1.00 93.38 96 THR A C 1
ATOM 806 O O . THR A 1 96 ? -11.426 2.510 33.348 1.00 93.38 96 THR A O 1
ATOM 809 N N . LYS A 1 97 ? -13.381 2.177 32.282 1.00 79.06 97 LYS A N 1
ATOM 810 C CA . LYS A 1 97 ? -14.161 3.238 32.936 1.00 79.06 97 LYS A CA 1
ATOM 811 C C . LYS A 1 97 ? -15.135 2.615 33.919 1.00 79.06 97 LYS A C 1
ATOM 813 O O . LYS A 1 97 ? -15.331 3.242 34.978 1.00 79.06 97 LYS A O 1
#

Solvent-accessible surface area (backbone atoms only — not comparable to full-atom values): 5145 Å² total; per-residue (Å²): 137,52,72,67,59,51,43,53,51,52,42,52,50,36,52,51,52,51,50,50,52,53,55,51,50,52,53,34,50,52,51,24,53,51,36,46,50,53,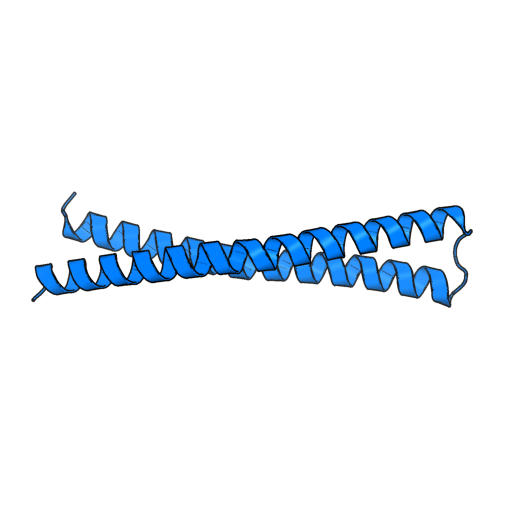35,50,54,38,62,77,65,63,74,58,60,70,70,57,50,52,53,36,47,50,52,24,52,50,34,48,48,54,39,54,54,45,54,61,52,44,54,57,50,46,54,52,38,53,56,51,36,51,54,38,53,53,52,50,53,68,74,76,104

Foldseek 3Di:
DDPLVVLVVLLVVLVVVLVVLVVVLVVLVVQLVVLVVVLCVCVVVVVDDPVVSVVSVVSNVVSVVVSVVSVVVSVVSNVVSVVSSVVSVVVSVVVVD

Secondary structure (DSSP, 8-state):
--HHHHHHHHHHHHHHHHHHHHHHHHHHHHHHHHHHHHHHHHHHTT-S-HHHHHHHHHHHHHHHHHHHHHHHHHHHHHHHHHHHHHHHHHHHHHHH-

Organism: NCBI:txid531814

Mean predicted aligned error: 3.84 Å